Protein AF-A0A6I3CQZ0-F1 (afdb_monomer)

Solvent-accessible surface area (backbone atoms only — not comparable to full-atom values): 4367 Å² total; per-residue (Å²): 140,86,85,63,71,94,78,40,88,54,46,92,82,40,40,95,78,36,74,61,44,59,75,77,51,60,58,87,92,66,78,73,73,72,50,70,71,53,50,50,52,48,50,55,38,22,77,71,69,76,42,81,69,86,88,78,66,91,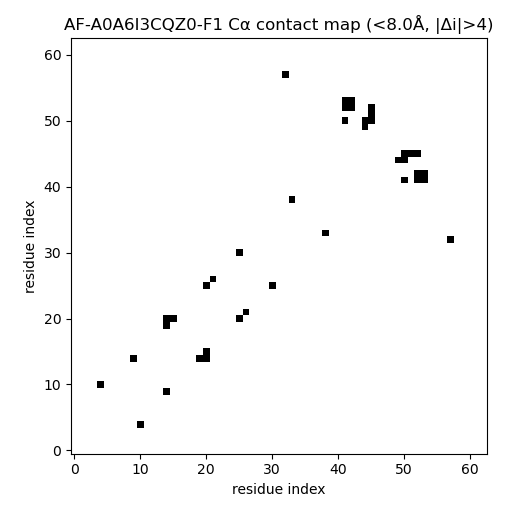78,84,84,82,128

Radius of gyration: 16.86 Å; Cα contacts (8 Å, |Δi|>4): 20; chains: 1; bounding box: 36×25×40 Å

Secondary structure (DSSP, 8-state):
----GGG-TTHHHHGGG-HHHHHHS--TT---PPPHHHHHHHHHHHHTTSSPPPSS-TT----

Structure (mmCIF, N/CA/C/O backbone):
data_AF-A0A6I3CQZ0-F1
#
_entry.id   AF-A0A6I3CQZ0-F1
#
loop_
_atom_site.group_PDB
_atom_site.id
_atom_site.type_symbol
_atom_site.label_atom_id
_atom_site.label_alt_id
_atom_site.label_comp_id
_atom_site.label_asym_id
_atom_site.label_entity_id
_atom_site.label_seq_id
_atom_site.pdbx_PDB_ins_code
_atom_site.Cartn_x
_atom_site.Cartn_y
_atom_site.Cartn_z
_atom_site.occupancy
_atom_site.B_iso_or_equiv
_atom_site.auth_seq_id
_atom_site.auth_comp_id
_atom_site.auth_asym_id
_atom_site.auth_atom_id
_atom_site.pdbx_PDB_model_num
ATOM 1 N N . MET A 1 1 ? 5.253 -16.513 -11.504 1.00 68.25 1 MET A N 1
ATOM 2 C CA . MET A 1 1 ? 5.616 -15.560 -12.575 1.00 68.25 1 MET A CA 1
ATOM 3 C C . MET A 1 1 ? 6.793 -14.743 -12.074 1.00 68.25 1 MET A C 1
ATOM 5 O O . MET A 1 1 ? 6.696 -14.225 -10.971 1.00 68.25 1 MET A O 1
ATOM 9 N N . ILE A 1 2 ? 7.900 -14.704 -12.817 1.00 81.88 2 ILE A N 1
ATOM 10 C CA . ILE A 1 2 ? 9.125 -13.976 -12.447 1.00 81.88 2 ILE A CA 1
ATOM 11 C C . ILE A 1 2 ? 9.301 -12.846 -13.456 1.00 81.88 2 ILE A C 1
ATOM 13 O O . ILE A 1 2 ? 9.191 -13.083 -14.657 1.00 81.88 2 ILE A O 1
ATOM 17 N N . ILE A 1 3 ? 9.539 -11.635 -12.962 1.00 84.12 3 ILE A N 1
ATOM 18 C CA . ILE A 1 3 ? 9.826 -10.465 -13.789 1.00 84.12 3 ILE A CA 1
ATOM 19 C C . ILE A 1 3 ? 11.306 -10.145 -13.615 1.00 84.12 3 ILE A C 1
ATOM 21 O O . ILE A 1 3 ? 11.735 -9.827 -12.509 1.00 84.12 3 ILE A O 1
ATOM 25 N N . ASP A 1 4 ? 12.068 -10.221 -14.704 1.00 86.88 4 ASP A N 1
ATOM 26 C CA . ASP A 1 4 ? 13.454 -9.767 -14.746 1.00 86.88 4 ASP A CA 1
ATOM 27 C C . ASP A 1 4 ? 13.526 -8.436 -15.489 1.00 86.88 4 ASP A C 1
ATOM 29 O O . ASP A 1 4 ? 13.513 -8.365 -16.719 1.00 86.88 4 ASP A O 1
ATOM 33 N N . CYS A 1 5 ? 13.596 -7.345 -14.730 1.00 85.44 5 CYS A N 1
ATOM 34 C CA . CYS A 1 5 ? 13.729 -6.036 -15.337 1.00 85.44 5 CYS A CA 1
ATOM 35 C C . CYS A 1 5 ? 15.033 -5.923 -16.139 1.00 85.4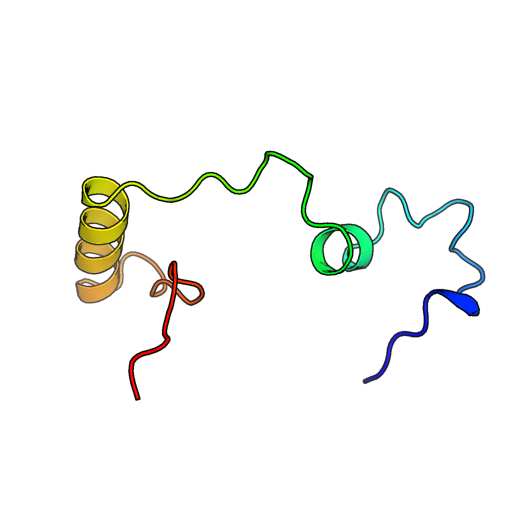4 5 CYS A C 1
ATOM 37 O O . CYS A 1 5 ? 15.092 -5.087 -17.037 1.00 85.44 5 CYS A O 1
ATOM 39 N N . ASN A 1 6 ? 16.116 -6.654 -15.819 1.00 85.62 6 ASN A N 1
ATOM 40 C CA . ASN A 1 6 ? 17.440 -6.495 -16.461 1.00 85.62 6 ASN A CA 1
ATOM 41 C C . ASN A 1 6 ? 17.448 -6.916 -17.927 1.00 85.62 6 ASN A C 1
ATOM 43 O O . ASN A 1 6 ? 18.254 -6.403 -18.694 1.00 85.62 6 ASN A O 1
ATOM 47 N N . THR A 1 7 ? 16.505 -7.763 -18.327 1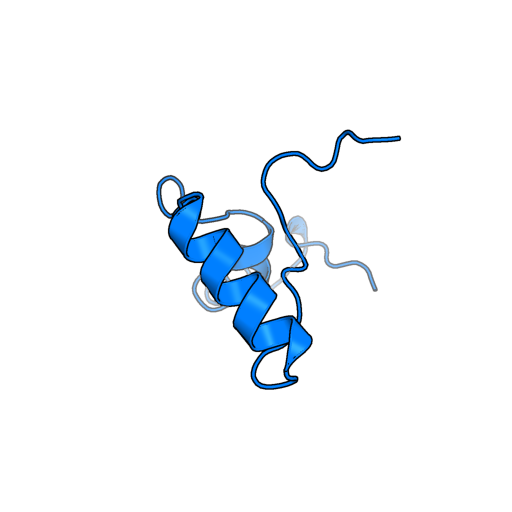.00 89.88 7 THR A N 1
ATOM 48 C CA . THR A 1 7 ? 16.324 -8.217 -19.709 1.00 89.88 7 THR A CA 1
ATOM 49 C C . THR A 1 7 ? 15.085 -7.609 -20.382 1.00 89.88 7 THR A C 1
ATOM 51 O O . THR A 1 7 ? 14.752 -7.959 -21.513 1.00 89.88 7 THR A O 1
ATOM 54 N N . CYS A 1 8 ? 14.398 -6.670 -19.720 1.00 89.06 8 CYS A N 1
ATOM 55 C CA . CYS A 1 8 ? 13.190 -6.040 -20.248 1.00 89.06 8 CYS A CA 1
ATOM 56 C C . CYS A 1 8 ? 13.515 -5.069 -21.394 1.00 89.06 8 CYS A C 1
ATOM 58 O O . CYS A 1 8 ? 14.090 -4.005 -21.172 1.00 89.06 8 CYS A O 1
ATOM 60 N N . THR A 1 9 ? 13.077 -5.391 -22.613 1.00 90.38 9 THR A N 1
ATOM 61 C CA . THR A 1 9 ? 13.294 -4.558 -23.813 1.00 90.38 9 THR A CA 1
ATOM 62 C C . THR A 1 9 ? 12.570 -3.213 -23.770 1.00 90.38 9 THR A C 1
ATOM 64 O O . THR A 1 9 ? 12.963 -2.284 -24.466 1.00 90.38 9 THR A O 1
ATOM 67 N N . ALA A 1 10 ? 11.531 -3.088 -22.943 1.00 87.88 10 ALA A N 1
ATOM 68 C CA . ALA A 1 10 ? 10.789 -1.845 -22.747 1.00 87.88 10 ALA A CA 1
ATOM 69 C C . ALA A 1 10 ? 11.373 -0.952 -21.636 1.00 87.88 10 ALA A C 1
ATOM 71 O O . ALA A 1 10 ? 10.825 0.114 -21.355 1.00 87.88 10 ALA A O 1
ATOM 72 N N . ARG A 1 11 ? 12.468 -1.376 -20.981 1.00 83.69 11 ARG A N 1
ATOM 73 C CA . ARG A 1 11 ? 13.045 -0.701 -19.809 1.00 83.69 11 ARG A CA 1
ATOM 74 C C . ARG A 1 11 ? 13.297 0.785 -20.052 1.00 83.69 11 ARG A C 1
ATOM 76 O O . ARG A 1 11 ? 12.879 1.610 -19.248 1.00 83.69 11 ARG A O 1
ATOM 83 N N . ASP A 1 12 ? 13.933 1.130 -21.163 1.00 82.19 12 ASP A N 1
ATOM 84 C CA . ASP A 1 12 ? 14.459 2.485 -21.354 1.00 82.19 12 ASP A CA 1
ATOM 85 C C . ASP A 1 12 ? 13.385 3.525 -21.705 1.00 82.19 12 ASP A C 1
ATOM 87 O O . ASP A 1 12 ? 13.608 4.720 -21.530 1.00 82.19 12 ASP A O 1
ATOM 91 N N . PHE A 1 13 ? 12.203 3.094 -22.159 1.00 85.06 13 PHE A N 1
ATOM 92 C CA . PHE A 1 13 ? 11.136 4.003 -22.597 1.00 85.06 13 PHE A CA 1
ATOM 93 C C . PHE A 1 13 ? 9.790 3.789 -21.902 1.00 85.06 13 PHE A C 1
ATOM 95 O O . PHE A 1 13 ? 8.950 4.678 -21.966 1.00 85.06 13 PHE A O 1
ATOM 102 N N . ALA A 1 14 ? 9.575 2.668 -21.209 1.00 84.06 14 ALA A N 1
ATOM 103 C CA . ALA A 1 14 ? 8.306 2.367 -20.543 1.00 84.06 14 ALA A CA 1
ATOM 104 C C . ALA A 1 14 ? 8.431 2.159 -19.027 1.00 84.06 14 ALA A C 1
ATOM 106 O O . ALA A 1 14 ? 7.411 2.100 -18.346 1.00 84.06 14 ALA A O 1
ATOM 107 N N . CYS A 1 15 ? 9.640 2.064 -18.450 1.00 83.69 15 CYS A N 1
ATOM 108 C CA . CYS A 1 15 ? 9.766 1.817 -17.005 1.00 83.69 15 CYS A CA 1
ATOM 109 C C . CYS A 1 15 ? 9.120 2.900 -16.135 1.00 83.69 15 CYS A C 1
ATOM 111 O O . CYS A 1 15 ? 8.656 2.574 -15.046 1.00 83.69 15 CYS A O 1
ATOM 113 N N . HIS A 1 16 ? 9.066 4.148 -16.609 1.00 78.31 1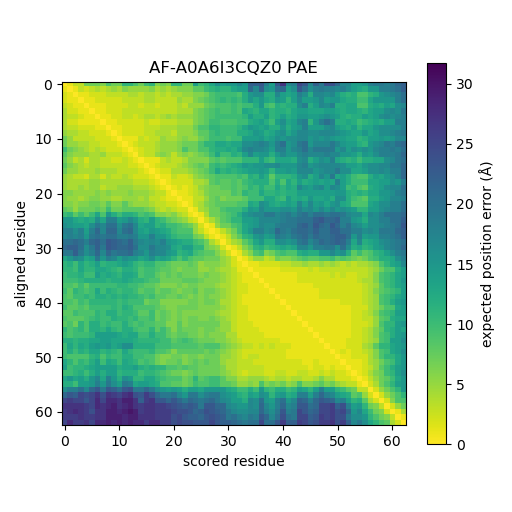6 HIS A N 1
ATOM 114 C CA . HIS A 1 16 ? 8.441 5.255 -15.882 1.00 78.31 16 HIS A CA 1
ATOM 115 C C . HIS A 1 16 ? 6.919 5.094 -15.715 1.00 78.31 16 HIS A C 1
ATOM 117 O O . HIS A 1 16 ? 6.357 5.679 -14.797 1.00 78.31 16 HIS A O 1
ATOM 123 N N . ASP A 1 17 ? 6.281 4.278 -16.561 1.00 79.56 17 ASP A N 1
ATOM 124 C CA . ASP A 1 17 ? 4.850 3.937 -16.512 1.00 79.56 17 ASP A CA 1
ATOM 125 C C . ASP A 1 17 ? 4.618 2.442 -16.185 1.00 79.56 17 ASP A C 1
ATOM 127 O O . ASP A 1 17 ? 3.512 1.911 -16.231 1.00 79.56 17 ASP A O 1
ATOM 131 N N . CYS A 1 18 ? 5.679 1.707 -15.836 1.00 86.06 18 CYS A N 1
ATOM 132 C CA . CYS A 1 18 ? 5.576 0.296 -15.486 1.00 86.06 18 CYS A CA 1
ATOM 133 C C . CYS A 1 18 ? 5.201 0.140 -14.009 1.00 86.06 18 CYS A C 1
ATOM 135 O O . CYS A 1 18 ? 5.925 0.619 -13.135 1.00 86.06 18 CYS A O 1
ATOM 137 N N . VAL A 1 19 ? 4.147 -0.627 -13.706 1.00 82.75 19 VAL A N 1
ATOM 138 C CA . VAL A 1 19 ? 3.704 -0.939 -12.326 1.00 82.75 19 VAL A CA 1
ATOM 139 C C . VAL A 1 19 ? 4.817 -1.518 -11.438 1.00 82.75 19 VAL A C 1
ATOM 141 O O . VAL A 1 19 ? 4.796 -1.375 -10.219 1.00 82.75 19 VAL A O 1
ATOM 144 N N . ILE A 1 20 ? 5.834 -2.136 -12.039 1.00 82.50 20 ILE A N 1
ATOM 145 C CA . ILE A 1 20 ? 6.969 -2.725 -11.322 1.00 82.50 20 ILE A CA 1
ATOM 146 C C . ILE A 1 20 ? 7.875 -1.663 -10.696 1.00 82.50 20 ILE A C 1
ATOM 148 O O . ILE A 1 20 ? 8.472 -1.924 -9.656 1.00 82.50 20 ILE A O 1
ATOM 152 N N . SER A 1 21 ? 7.925 -0.449 -11.251 1.00 75.00 21 SER A N 1
ATOM 153 C CA . SER A 1 21 ? 8.639 0.670 -10.625 1.00 75.00 21 SER A CA 1
ATOM 154 C C . SER A 1 21 ? 8.070 1.009 -9.240 1.00 75.00 21 SER A C 1
ATOM 156 O O . SER A 1 21 ? 8.840 1.265 -8.319 1.00 75.00 21 SER A O 1
ATOM 158 N N . VAL A 1 22 ? 6.746 0.898 -9.056 1.00 74.25 22 VAL A N 1
ATOM 159 C CA . VAL A 1 22 ? 6.063 1.097 -7.763 1.00 74.25 22 VAL A CA 1
ATOM 160 C C . VAL A 1 22 ? 6.447 0.014 -6.755 1.00 74.25 22 VAL A C 1
ATOM 162 O O . VAL A 1 22 ? 6.613 0.306 -5.574 1.00 74.25 22 VAL A O 1
ATOM 165 N N . LEU A 1 23 ? 6.599 -1.232 -7.214 1.00 75.62 23 LEU A N 1
ATOM 166 C CA . LEU A 1 23 ? 6.951 -2.365 -6.353 1.00 75.62 23 LEU A CA 1
ATOM 167 C C . LEU A 1 23 ? 8.437 -2.382 -5.969 1.00 75.62 23 LEU A C 1
ATOM 169 O O . LEU A 1 23 ? 8.766 -2.774 -4.854 1.00 75.62 23 LEU A O 1
ATOM 173 N N . LEU A 1 24 ? 9.329 -1.994 -6.888 1.00 72.81 24 LEU A N 1
ATOM 174 C CA . LEU A 1 24 ? 10.784 -2.076 -6.697 1.00 72.81 24 LEU A CA 1
ATOM 175 C C . LEU A 1 24 ? 11.407 -0.799 -6.132 1.00 72.81 24 LEU A C 1
ATOM 177 O O . LEU A 1 24 ? 12.444 -0.871 -5.479 1.00 72.81 24 LEU A O 1
ATOM 181 N N . ASN A 1 25 ? 10.807 0.360 -6.389 1.00 65.00 25 ASN A N 1
ATOM 182 C CA . ASN A 1 25 ? 11.285 1.641 -5.893 1.00 65.00 25 ASN A CA 1
ATOM 183 C C . ASN A 1 25 ? 10.112 2.392 -5.254 1.00 65.00 25 ASN A C 1
ATOM 185 O O . ASN A 1 25 ? 9.631 3.376 -5.834 1.00 65.00 25 ASN A O 1
ATOM 189 N N . PRO A 1 26 ? 9.619 1.927 -4.085 1.00 60.03 26 PRO A N 1
ATOM 190 C CA . PRO A 1 26 ? 8.624 2.680 -3.340 1.00 60.03 26 PRO A CA 1
ATOM 191 C C . PRO A 1 26 ? 9.174 4.092 -3.171 1.00 60.03 26 PRO A C 1
ATOM 193 O O . PRO A 1 26 ? 10.319 4.272 -2.755 1.00 60.03 26 PRO A O 1
ATOM 196 N N . LEU A 1 27 ? 8.401 5.076 -3.637 1.00 58.41 27 LEU A N 1
ATOM 197 C CA . LEU A 1 27 ? 8.832 6.467 -3.732 1.00 58.41 27 LEU A CA 1
ATOM 198 C C . LEU A 1 27 ? 9.535 6.861 -2.427 1.00 58.41 27 LEU A C 1
ATOM 200 O O . LEU A 1 27 ? 8.874 6.849 -1.379 1.00 58.41 27 LEU A O 1
ATOM 204 N N . PRO A 1 28 ? 10.845 7.188 -2.459 1.00 51.88 28 PRO A N 1
ATOM 205 C CA . PRO A 1 28 ? 11.538 7.606 -1.257 1.00 51.88 28 PRO A CA 1
ATOM 206 C C . PRO A 1 28 ? 10.767 8.815 -0.735 1.00 51.88 28 PRO A C 1
ATOM 208 O O . PRO A 1 28 ? 10.504 9.759 -1.483 1.00 51.88 28 PRO A O 1
ATOM 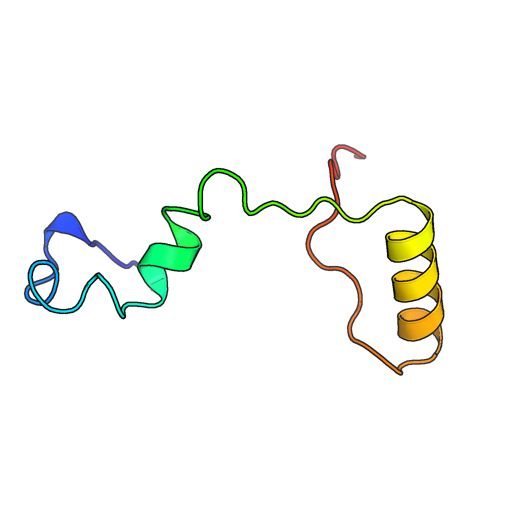211 N N . ASN A 1 29 ? 10.335 8.744 0.524 1.00 53.09 29 ASN A N 1
ATOM 212 C CA . ASN A 1 29 ? 9.547 9.768 1.223 1.00 53.09 29 ASN A CA 1
ATOM 213 C C . ASN A 1 29 ? 8.021 9.760 0.994 1.00 53.09 29 ASN A C 1
ATOM 215 O O . ASN A 1 29 ? 7.356 10.698 1.428 1.00 53.09 29 ASN A O 1
ATOM 219 N N . ARG A 1 30 ? 7.435 8.732 0.360 1.00 54.16 30 ARG A N 1
ATOM 220 C CA . ARG A 1 30 ? 5.965 8.592 0.248 1.00 54.16 30 ARG A CA 1
ATOM 221 C C . ARG A 1 30 ? 5.376 7.397 1.004 1.00 54.16 30 ARG A C 1
ATOM 223 O O . ARG A 1 30 ? 4.217 7.046 0.791 1.00 54.16 30 ARG A O 1
ATOM 230 N 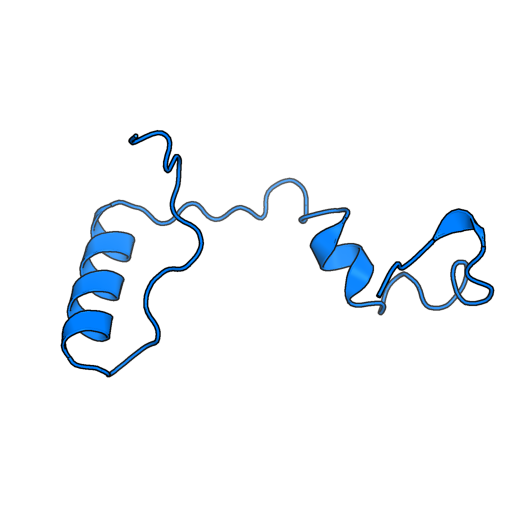N . HIS A 1 31 ? 6.142 6.820 1.927 1.00 57.28 31 HIS A N 1
ATOM 231 C CA . HIS A 1 31 ? 5.582 6.026 3.017 1.00 57.28 31 HIS A CA 1
ATOM 232 C C . HIS A 1 31 ? 4.887 6.994 3.979 1.00 57.28 31 HIS A C 1
ATOM 234 O O . HIS A 1 31 ? 5.471 7.440 4.962 1.00 57.28 31 HIS A O 1
ATOM 240 N N . GLN A 1 32 ? 3.664 7.403 3.639 1.00 63.06 32 GLN A N 1
ATOM 241 C CA . GLN A 1 32 ? 2.785 8.041 4.607 1.00 63.06 32 GLN A CA 1
ATOM 242 C C . GLN A 1 32 ? 2.428 6.948 5.610 1.00 63.06 32 GLN A C 1
ATOM 244 O O . GLN A 1 32 ? 1.560 6.116 5.345 1.00 63.06 32 GLN A O 1
ATOM 249 N N . GLU A 1 33 ? 3.184 6.875 6.703 1.00 75.06 33 GLU A N 1
ATOM 250 C CA . GLU A 1 33 ? 2.808 6.003 7.803 1.00 75.06 33 GLU A CA 1
ATOM 251 C C . GLU A 1 33 ? 1.451 6.467 8.314 1.00 75.06 33 GLU A C 1
ATOM 253 O O . GLU A 1 33 ? 1.244 7.655 8.576 1.00 75.06 33 GLU A O 1
ATOM 258 N N . LEU A 1 34 ? 0.510 5.528 8.381 1.00 83.12 34 LEU A N 1
ATOM 259 C CA . LEU A 1 34 ? -0.774 5.786 9.001 1.0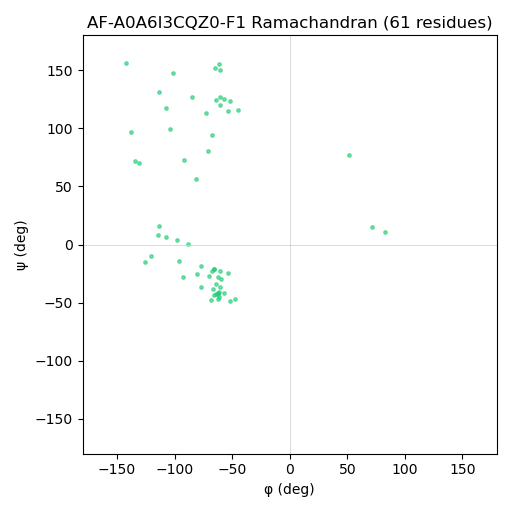0 83.12 34 LEU A CA 1
ATOM 260 C C . LEU A 1 34 ? -0.510 6.069 10.471 1.00 83.12 34 LEU A C 1
ATOM 262 O O . LEU A 1 34 ? 0.075 5.242 11.173 1.00 83.12 34 LEU A O 1
ATOM 266 N N . SER A 1 35 ? -0.966 7.220 10.942 1.00 85.88 35 SER A N 1
ATOM 267 C CA . SER A 1 35 ? -1.000 7.469 12.372 1.00 85.88 35 SER A CA 1
ATOM 268 C C . SER A 1 35 ? -1.912 6.441 13.057 1.00 85.88 35 SER A C 1
ATOM 270 O O . SER A 1 35 ? -2.837 5.889 12.455 1.00 85.88 35 SER A O 1
ATOM 272 N N . GLU A 1 36 ? -1.684 6.188 14.344 1.00 87.12 36 GLU A N 1
ATOM 273 C CA . GLU A 1 36 ? -2.542 5.312 15.153 1.00 87.12 36 GLU A CA 1
ATOM 274 C C . GLU A 1 36 ? -4.055 5.588 15.022 1.00 87.12 36 GLU A C 1
ATOM 276 O O . GLU A 1 36 ? -4.817 4.637 14.811 1.00 87.12 36 GLU A O 1
ATOM 281 N N . PRO A 1 37 ? -4.547 6.847 15.084 1.00 92.06 37 PRO A N 1
ATOM 282 C CA . PRO A 1 37 ? -5.976 7.100 14.908 1.00 92.06 37 PRO A CA 1
ATOM 283 C C . PRO A 1 37 ? -6.479 6.737 13.505 1.00 92.06 37 PRO A C 1
ATOM 285 O O . PRO A 1 37 ? -7.608 6.264 13.377 1.00 92.06 37 PRO A O 1
ATOM 288 N N . GLU A 1 38 ? -5.665 6.906 12.461 1.00 91.81 38 GLU A N 1
ATOM 289 C CA . GLU A 1 38 ? -6.036 6.518 11.097 1.00 91.81 38 GLU A CA 1
ATOM 290 C C . GLU A 1 38 ? -6.128 4.995 10.968 1.00 91.81 38 GLU A C 1
ATOM 292 O O . GLU A 1 38 ? -7.144 4.483 10.495 1.00 91.81 38 GLU A O 1
ATOM 297 N N . SER A 1 39 ? -5.127 4.261 11.463 1.00 90.69 39 SER A N 1
ATOM 298 C CA . SER A 1 39 ? -5.136 2.792 11.488 1.00 90.69 39 SER A CA 1
ATOM 299 C C . SER A 1 39 ? -6.349 2.239 12.246 1.00 90.69 39 SER A C 1
ATOM 301 O O . SER A 1 39 ? -7.013 1.313 11.775 1.00 90.69 39 SER A O 1
ATOM 303 N N . SER A 1 40 ? -6.699 2.856 13.378 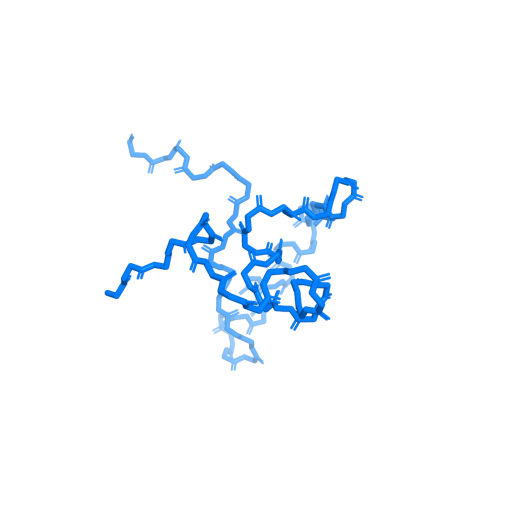1.00 91.94 40 SER A N 1
ATOM 304 C CA . SER A 1 40 ? -7.885 2.506 14.167 1.00 91.94 40 SER A CA 1
ATOM 305 C C . SER A 1 40 ? -9.196 2.789 13.421 1.00 91.94 40 SER A C 1
ATOM 307 O O . SER A 1 40 ? -10.094 1.941 13.380 1.00 91.94 40 SER A O 1
ATOM 309 N N . ALA A 1 41 ? -9.304 3.942 12.752 1.00 94.88 41 ALA A N 1
ATOM 310 C CA . ALA A 1 41 ? -10.464 4.269 11.926 1.00 94.88 41 ALA A CA 1
ATOM 311 C C . ALA A 1 41 ? -10.639 3.265 10.771 1.00 94.88 41 ALA A C 1
ATOM 313 O O . ALA A 1 41 ? -11.741 2.758 10.551 1.00 94.88 41 ALA A O 1
ATOM 314 N N . LEU A 1 42 ? -9.552 2.916 10.077 1.00 93.62 42 LEU A N 1
ATOM 315 C CA . LEU A 1 42 ? -9.544 1.900 9.021 1.00 93.62 42 LEU A CA 1
ATOM 316 C C . LEU A 1 42 ? -9.956 0.515 9.546 1.00 93.62 42 LEU A C 1
ATOM 318 O O . LEU A 1 42 ? -10.750 -0.167 8.894 1.00 93.62 42 LEU A O 1
ATOM 322 N N . ALA A 1 43 ? -9.500 0.119 10.738 1.00 93.31 43 ALA A N 1
ATOM 323 C CA . ALA A 1 43 ? -9.916 -1.130 11.378 1.00 93.31 43 ALA A CA 1
ATOM 324 C C . ALA A 1 43 ? -11.424 -1.149 11.687 1.00 93.31 43 ALA A C 1
ATOM 326 O O . ALA A 1 43 ? -12.104 -2.141 11.409 1.00 93.31 43 ALA A O 1
ATOM 327 N N . LEU A 1 44 ? -11.979 -0.040 12.189 1.00 97.06 44 LEU A N 1
ATOM 328 C CA . LEU A 1 44 ? -13.413 0.086 12.453 1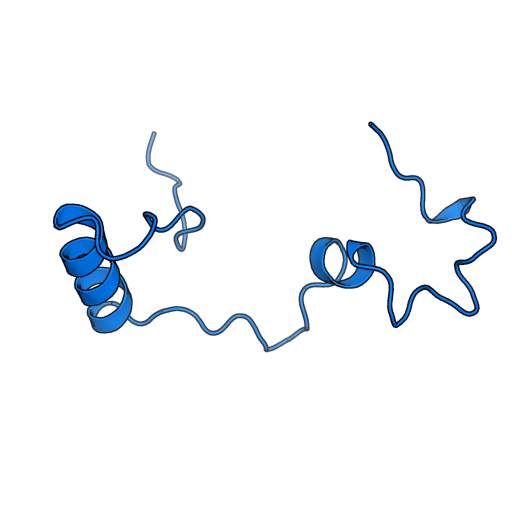.00 97.06 44 LEU A CA 1
ATOM 329 C C . LEU A 1 44 ? -14.238 -0.033 11.165 1.00 97.06 44 LEU A C 1
ATOM 331 O O . LEU A 1 44 ? -15.221 -0.777 11.128 1.00 97.06 44 LEU A O 1
ATOM 335 N N . LEU A 1 45 ? -13.834 0.665 10.104 1.00 97.19 45 LEU A N 1
ATOM 336 C CA . LEU A 1 45 ? -14.494 0.589 8.799 1.00 97.19 45 LEU A CA 1
ATOM 337 C C . LEU A 1 45 ? -14.422 -0.829 8.219 1.00 97.19 45 LEU A C 1
ATOM 339 O O . LEU A 1 45 ? -15.422 -1.339 7.709 1.00 97.19 45 LEU A O 1
ATOM 343 N N . SER A 1 46 ? -13.267 -1.486 8.351 1.00 97.44 46 SER A N 1
ATOM 344 C CA . SER A 1 46 ? -13.071 -2.859 7.889 1.00 97.44 46 SER A CA 1
ATOM 345 C C . SER A 1 46 ? -13.949 -3.854 8.648 1.00 97.44 46 SER A C 1
ATOM 347 O O . SER A 1 46 ? -14.599 -4.685 8.016 1.00 97.44 46 SER A O 1
ATOM 349 N N . SER A 1 47 ? -14.075 -3.719 9.975 1.00 96.62 47 SER A N 1
ATOM 350 C CA . SER A 1 47 ? -14.953 -4.579 10.788 1.00 96.62 47 SER A CA 1
ATOM 351 C C . SER A 1 47 ? -16.432 -4.499 10.387 1.00 96.62 47 SER A C 1
ATOM 353 O O . SER A 1 47 ? -17.198 -5.430 10.629 1.00 96.62 47 SER A O 1
ATOM 355 N N . ARG A 1 48 ? -16.835 -3.398 9.740 1.00 98.06 48 ARG A N 1
ATOM 356 C CA . ARG A 1 48 ? -18.190 -3.183 9.213 1.00 98.06 48 ARG A CA 1
ATOM 357 C C . ARG A 1 48 ? -18.321 -3.501 7.722 1.00 98.06 48 ARG A C 1
ATOM 359 O O . ARG A 1 48 ? -19.378 -3.266 7.149 1.00 98.06 48 ARG A O 1
ATOM 366 N N . GLY A 1 49 ? -17.261 -4.007 7.093 1.00 97.19 49 GLY A N 1
ATOM 367 C CA . GLY A 1 49 ? -17.239 -4.368 5.676 1.00 97.19 49 GLY A CA 1
ATOM 368 C C . GLY A 1 49 ? -17.248 -3.176 4.715 1.00 97.19 49 GLY A C 1
ATOM 369 O O . GLY A 1 49 ? -17.518 -3.360 3.533 1.00 97.19 49 GLY A O 1
ATOM 370 N N . LEU A 1 50 ? -16.964 -1.962 5.199 1.00 97.75 50 LEU A N 1
ATOM 371 C CA . LEU A 1 50 ? -16.981 -0.747 4.374 1.00 97.75 50 LEU A CA 1
ATOM 372 C C . LEU A 1 50 ? -15.701 -0.579 3.546 1.00 97.75 50 LEU A C 1
ATOM 374 O O . LEU A 1 50 ? -15.726 0.066 2.502 1.00 97.75 50 LEU A O 1
ATOM 378 N N . VAL A 1 51 ? -14.589 -1.161 4.002 1.00 96.12 51 VAL A N 1
ATOM 379 C CA . VAL A 1 51 ? -13.296 -1.172 3.302 1.00 96.12 51 VAL A CA 1
ATOM 380 C C . VAL A 1 51 ? -12.588 -2.521 3.497 1.00 96.12 51 VAL A C 1
ATOM 382 O O . VAL A 1 51 ? -12.839 -3.207 4.494 1.00 96.12 51 VAL A O 1
ATOM 385 N N . PRO A 1 52 ? -11.677 -2.921 2.590 1.00 93.94 52 PRO A N 1
ATOM 386 C CA . PRO A 1 52 ? -10.795 -4.065 2.819 1.00 93.94 52 PRO A CA 1
ATOM 387 C C . PRO A 1 52 ? -9.895 -3.866 4.056 1.00 93.94 52 PRO A C 1
ATOM 389 O O . PRO A 1 52 ? -9.519 -2.730 4.349 1.00 93.94 52 PRO A O 1
ATOM 392 N N . PRO A 1 53 ? -9.504 -4.943 4.765 1.00 91.06 53 PRO A N 1
ATOM 393 C CA . PRO A 1 53 ? -8.592 -4.842 5.905 1.00 91.06 53 PRO A CA 1
ATOM 394 C C . PRO A 1 53 ? -7.203 -4.357 5.477 1.00 91.06 53 PRO A C 1
ATOM 396 O O . PRO A 1 53 ? -6.762 -4.628 4.355 1.00 91.06 53 PRO A O 1
ATOM 399 N N . LEU A 1 54 ? -6.497 -3.684 6.391 1.00 86.00 54 LEU A N 1
ATOM 400 C CA . LEU A 1 54 ? -5.100 -3.295 6.196 1.00 86.00 54 LEU A CA 1
ATOM 401 C C . LEU A 1 54 ? -4.243 -4.550 5.993 1.00 86.00 54 LEU A C 1
ATOM 403 O O . LEU A 1 54 ? -4.197 -5.434 6.843 1.00 86.00 54 LEU A O 1
ATOM 407 N N . ARG A 1 55 ? -3.580 -4.632 4.836 1.00 81.56 55 ARG A N 1
ATOM 408 C CA . ARG A 1 55 ? -2.749 -5.787 4.444 1.00 81.56 55 ARG A CA 1
ATOM 409 C C . ARG A 1 55 ? -1.266 -5.589 4.744 1.00 81.56 55 ARG A C 1
ATOM 411 O O . ARG A 1 55 ? -0.505 -6.547 4.702 1.00 81.56 55 ARG A O 1
ATOM 418 N N . PHE A 1 56 ? -0.877 -4.348 5.022 1.00 72.62 56 PHE A N 1
ATOM 419 C CA . PHE A 1 56 ? 0.497 -3.934 5.263 1.00 72.62 56 PHE A CA 1
ATOM 420 C C . PHE A 1 56 ? 0.484 -2.966 6.448 1.00 72.62 56 PHE A C 1
ATOM 422 O O . PHE A 1 56 ? 0.139 -1.798 6.290 1.00 72.62 56 PHE A O 1
ATOM 429 N N . GLY A 1 57 ? 0.757 -3.483 7.645 1.00 62.75 57 GLY A N 1
ATOM 430 C CA . GLY A 1 57 ? 0.889 -2.693 8.869 1.00 62.75 57 GLY A CA 1
ATOM 431 C C . GLY A 1 57 ? 2.359 -2.480 9.215 1.00 62.75 57 GLY A C 1
ATOM 432 O O . GLY A 1 57 ? 3.190 -3.351 8.943 1.00 62.75 57 GLY A O 1
ATOM 433 N N . GLY A 1 58 ? 2.674 -1.329 9.811 1.00 60.69 58 GLY A N 1
ATOM 434 C CA . GLY A 1 58 ? 3.981 -1.072 10.407 1.00 60.69 58 GLY A CA 1
ATOM 435 C C . GLY A 1 58 ? 4.323 -2.184 11.401 1.00 60.69 58 GLY A C 1
ATOM 436 O O . GLY A 1 58 ? 3.623 -2.383 12.386 1.00 60.69 58 GLY A O 1
ATOM 437 N N . ASN A 1 59 ? 5.371 -2.940 11.082 1.00 51.34 59 ASN A N 1
ATOM 438 C CA . ASN A 1 59 ? 5.968 -4.003 11.887 1.00 51.34 59 ASN A CA 1
ATOM 439 C C . ASN A 1 59 ? 5.016 -5.099 12.427 1.00 51.34 59 ASN A C 1
ATOM 441 O O . ASN A 1 59 ? 4.751 -5.193 13.622 1.00 51.34 59 ASN A O 1
ATOM 445 N N . SER A 1 60 ? 4.610 -6.033 11.561 1.00 49.62 60 SER A N 1
ATOM 446 C CA . SER A 1 60 ? 4.118 -7.360 11.977 1.00 49.62 60 SER A CA 1
ATOM 447 C C . SER A 1 60 ? 5.258 -8.353 12.272 1.00 49.62 60 SER A C 1
ATOM 449 O O . SER A 1 60 ? 5.302 -9.440 11.701 1.00 49.62 60 SER A O 1
ATOM 451 N N . GLN A 1 61 ? 6.171 -8.008 13.184 1.00 46.22 61 GLN A N 1
ATOM 452 C CA . GLN A 1 61 ? 6.952 -8.997 13.944 1.00 46.22 61 GLN A CA 1
ATOM 453 C C . GLN A 1 61 ? 6.187 -9.298 15.241 1.00 46.22 61 GLN A C 1
ATOM 455 O O . GLN A 1 61 ? 6.534 -8.829 16.320 1.00 46.22 61 GLN A O 1
ATOM 460 N N . ALA A 1 62 ? 5.085 -10.031 15.105 1.00 40.28 62 ALA A N 1
ATOM 461 C CA . ALA A 1 62 ? 4.363 -10.634 16.216 1.00 40.28 62 ALA A CA 1
ATOM 462 C C . ALA A 1 62 ? 4.028 -12.081 15.837 1.00 40.28 62 ALA A C 1
ATOM 464 O O . ALA A 1 62 ? 2.885 -12.400 15.516 1.00 40.28 62 ALA A O 1
ATOM 465 N N . ILE A 1 63 ? 5.068 -12.919 15.813 1.00 36.69 63 ILE A N 1
ATOM 466 C CA . ILE A 1 63 ? 5.020 -14.354 16.118 1.00 36.69 63 ILE A CA 1
ATOM 467 C C . ILE A 1 63 ? 6.278 -14.656 16.926 1.00 36.69 63 ILE A C 1
ATOM 469 O O . ILE A 1 63 ? 7.365 -14.259 16.450 1.00 36.69 63 ILE A O 1
#

pLDDT: mean 78.85, std 15.88, range [36.69, 98.06]

Mean predicted aligned error: 10.13 Å

Foldseek 3Di:
DDDDLVPDPCNPPCVVVDPVCCVPCVPVPPCPQQDPVRLVVQVVCVVVVNDPHDPDHDDPPDD

Sequence (63 aa):
MIIDCNTCTARDFACHDCVISVLLNPLPNRHQELSEPESSALALLSSRGLVPPLRFGGNSQAI